Protein AF-A0A6G1WWX6-F1 (afdb_monomer_lite)

Secondary structure (DSSP, 8-state):
-------PPEEETTTEEE----HHHHHHTT--TT---EEEESSSEEEE-TTTHHHHHHTHHHHHHHH-

pLDDT: mean 89.73, std 5.01, range [62.69, 96.69]

Structure (mmCIF, N/CA/C/O backbone):
data_AF-A0A6G1WWX6-F1
#
_entry.id   AF-A0A6G1WWX6-F1
#
loop_
_atom_site.group_PDB
_atom_site.id
_atom_site.type_symbol
_atom_site.label_atom_id
_atom_site.label_alt_id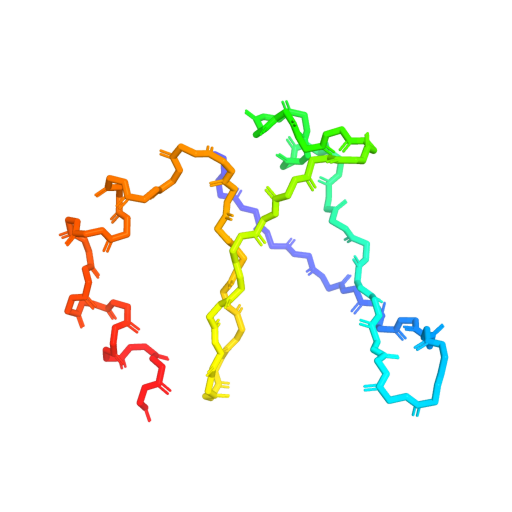
_atom_site.label_comp_id
_atom_site.label_asym_id
_atom_site.label_entity_id
_atom_site.label_seq_id
_atom_site.pdbx_PDB_ins_code
_atom_site.Cartn_x
_atom_site.Cartn_y
_atom_site.Cartn_z
_atom_site.occupancy
_atom_site.B_iso_or_equiv
_atom_site.auth_seq_id
_atom_site.auth_comp_id
_atom_site.auth_asym_id
_atom_site.auth_atom_id
_atom_site.pdbx_PDB_model_num
ATOM 1 N N . MET A 1 1 ? -10.969 7.435 -8.710 1.00 62.69 1 MET A N 1
ATOM 2 C CA . MET A 1 1 ? -11.582 6.193 -9.218 1.00 62.69 1 MET A CA 1
ATOM 3 C C . MET A 1 1 ? -11.672 5.217 -8.051 1.00 62.69 1 MET A C 1
ATOM 5 O O . MET A 1 1 ? -10.617 4.872 -7.531 1.00 62.69 1 MET A O 1
ATOM 9 N N . PRO A 1 2 ? -12.870 4.878 -7.547 1.00 74.50 2 PRO A N 1
ATOM 10 C CA . PRO A 1 2 ? -13.020 3.783 -6.592 1.00 74.50 2 PRO A CA 1
ATOM 11 C C . PRO A 1 2 ? -12.834 2.449 -7.329 1.00 74.50 2 PRO A C 1
ATOM 13 O O . PRO A 1 2 ? -13.309 2.295 -8.452 1.00 74.50 2 PRO A O 1
ATOM 16 N N . GLY A 1 3 ? -12.110 1.511 -6.729 1.00 84.00 3 GLY A N 1
ATOM 17 C CA . GLY A 1 3 ? -11.870 0.191 -7.303 1.00 84.00 3 GLY A CA 1
ATOM 18 C C . GLY A 1 3 ? -11.399 -0.780 -6.232 1.00 84.00 3 GLY A C 1
ATOM 19 O O . GLY A 1 3 ? -10.687 -0.385 -5.311 1.00 84.00 3 GLY A O 1
ATOM 20 N N . GLU A 1 4 ? -11.801 -2.038 -6.364 1.00 89.75 4 GLU A N 1
ATOM 21 C CA . GLU A 1 4 ? -11.463 -3.125 -5.450 1.00 89.75 4 GLU A CA 1
ATOM 22 C C . GLU A 1 4 ? -10.836 -4.271 -6.249 1.00 89.75 4 GLU A C 1
ATOM 24 O O . GLU A 1 4 ? -11.273 -4.595 -7.353 1.00 89.75 4 GLU A O 1
ATOM 29 N N . THR A 1 5 ? -9.761 -4.856 -5.729 1.00 91.06 5 THR A N 1
ATOM 30 C CA . THR A 1 5 ? -9.100 -6.012 -6.342 1.00 91.06 5 THR A CA 1
ATOM 31 C C . THR A 1 5 ? -8.370 -6.799 -5.267 1.00 91.06 5 THR A C 1
ATOM 33 O O . THR A 1 5 ? -7.706 -6.223 -4.409 1.00 91.06 5 THR A O 1
ATOM 36 N N . THR A 1 6 ? -8.416 -8.124 -5.356 1.00 94.75 6 THR A N 1
ATOM 37 C CA . THR A 1 6 ? -7.590 -9.008 -4.525 1.00 94.75 6 THR A CA 1
ATOM 38 C C . THR A 1 6 ? -6.248 -9.257 -5.210 1.00 94.75 6 THR A C 1
ATOM 40 O O . THR A 1 6 ? -6.189 -9.453 -6.426 1.00 94.75 6 THR A O 1
ATOM 43 N N . ARG A 1 7 ? -5.152 -9.233 -4.445 1.00 94.25 7 ARG A N 1
ATOM 44 C CA . ARG A 1 7 ? -3.790 -9.503 -4.929 1.00 94.25 7 ARG A CA 1
ATOM 45 C C . ARG A 1 7 ? -3.072 -10.424 -3.954 1.00 94.25 7 ARG A C 1
ATOM 47 O O . ARG A 1 7 ? -3.238 -10.302 -2.746 1.00 94.25 7 ARG A O 1
ATOM 54 N N . THR A 1 8 ? -2.243 -11.312 -4.484 1.00 96.50 8 THR A N 1
ATOM 55 C CA . THR A 1 8 ? -1.369 -12.163 -3.675 1.00 96.50 8 THR A CA 1
ATOM 56 C C . THR A 1 8 ? -0.132 -11.380 -3.239 1.00 96.50 8 THR A C 1
ATOM 58 O O . THR A 1 8 ? 0.465 -10.663 -4.045 1.00 96.50 8 THR A O 1
ATOM 61 N N . ILE A 1 9 ? 0.267 -11.533 -1.975 1.00 95.75 9 ILE A N 1
ATOM 62 C CA . ILE A 1 9 ? 1.533 -10.995 -1.467 1.00 95.75 9 ILE A CA 1
ATOM 63 C C . ILE A 1 9 ? 2.673 -11.851 -2.015 1.00 95.75 9 ILE A C 1
ATOM 65 O O . ILE A 1 9 ? 2.690 -13.069 -1.843 1.00 95.75 9 ILE A O 1
ATOM 69 N N . MET 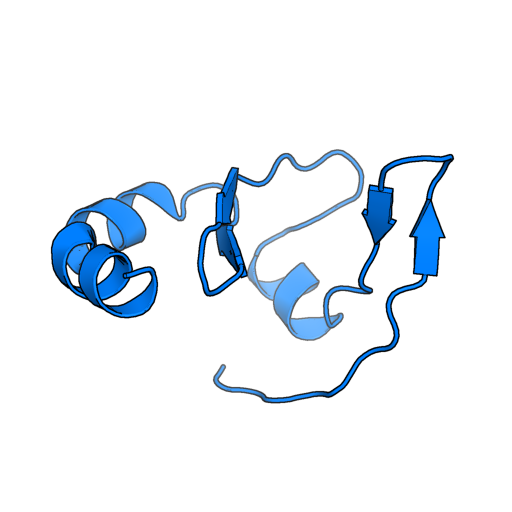A 1 10 ? 3.641 -11.209 -2.658 1.00 96.69 10 MET A N 1
ATOM 70 C CA . MET A 1 10 ? 4.864 -11.856 -3.120 1.00 96.69 10 MET A CA 1
ATOM 71 C C . MET A 1 10 ? 5.968 -11.652 -2.083 1.00 96.69 10 MET A C 1
ATOM 73 O O . MET A 1 10 ? 6.067 -10.593 -1.462 1.00 96.69 10 MET A O 1
ATOM 77 N N . LYS A 1 11 ? 6.822 -12.659 -1.896 1.00 95.50 11 LYS A N 1
ATOM 78 C CA . LYS A 1 11 ? 7.955 -12.568 -0.972 1.00 95.50 11 LYS A CA 1
ATOM 79 C C . LYS A 1 11 ? 9.008 -11.598 -1.511 1.00 95.50 11 LYS A C 1
ATOM 81 O O . LYS A 1 11 ? 9.441 -11.736 -2.653 1.00 95.50 11 LYS A O 1
ATOM 86 N N . HIS A 1 12 ? 9.471 -10.677 -0.671 1.00 93.38 12 HIS A N 1
ATOM 87 C CA . HIS A 1 12 ? 10.606 -9.810 -0.965 1.00 93.38 12 HIS A CA 1
ATOM 88 C C . HIS A 1 12 ? 11.608 -9.872 0.193 1.00 93.38 12 HIS A C 1
ATOM 90 O O . HIS A 1 12 ? 11.376 -9.368 1.289 1.00 93.38 12 HIS A O 1
ATOM 96 N N . GLY A 1 13 ? 12.727 -10.564 -0.007 1.00 92.25 13 GLY A N 1
ATOM 97 C CA . GLY A 1 13 ? 13.683 -10.813 1.073 1.00 92.25 13 GLY A CA 1
ATOM 98 C C . GLY A 1 13 ? 13.111 -11.675 2.211 1.00 92.25 13 GLY A C 1
ATOM 99 O O . GLY A 1 13 ? 12.197 -12.480 2.017 1.00 92.25 13 GLY A O 1
ATOM 100 N N . ARG A 1 14 ? 13.705 -11.555 3.405 1.00 92.69 14 ARG A N 1
ATOM 101 C CA . ARG A 1 14 ? 13.348 -12.371 4.582 1.00 92.69 14 ARG A CA 1
ATOM 102 C C . ARG A 1 14 ? 12.194 -11.791 5.402 1.00 92.69 14 ARG A C 1
ATOM 104 O O . ARG A 1 14 ? 11.451 -12.562 5.996 1.00 92.69 14 ARG A O 1
ATOM 111 N N . PHE A 1 15 ? 12.061 -10.467 5.428 1.00 91.69 15 PHE A N 1
ATOM 112 C CA . PHE A 1 15 ? 11.179 -9.756 6.361 1.00 91.69 15 PHE A CA 1
ATOM 113 C C . PHE A 1 15 ? 10.154 -8.847 5.674 1.00 91.69 15 PHE A C 1
ATOM 115 O O . PHE A 1 15 ? 9.453 -8.115 6.361 1.00 91.69 15 PHE A O 1
ATOM 122 N N . SER A 1 16 ? 10.059 -8.866 4.339 1.00 91.75 16 SER A N 1
ATOM 123 C CA . SER A 1 16 ? 9.097 -8.028 3.620 1.00 91.75 16 SER A CA 1
ATOM 124 C C . SER A 1 16 ? 8.280 -8.804 2.591 1.00 91.75 16 SER A C 1
ATOM 126 O O . SER A 1 16 ? 8.708 -9.814 2.025 1.00 91.75 16 SER A O 1
ATOM 128 N N . GLY A 1 17 ? 7.064 -8.320 2.373 1.00 93.94 17 GLY A N 1
ATOM 129 C CA . GLY A 1 17 ? 6.189 -8.736 1.290 1.00 93.94 17 GLY A CA 1
ATOM 130 C C . GLY A 1 17 ? 5.931 -7.556 0.367 1.00 93.94 17 GLY A C 1
ATOM 131 O O . GLY A 1 17 ? 5.955 -6.405 0.799 1.00 93.94 17 GLY A O 1
ATOM 132 N N . VAL A 1 18 ? 5.679 -7.839 -0.905 1.00 94.12 18 VAL A N 1
ATOM 133 C CA . VAL A 1 18 ? 5.300 -6.829 -1.894 1.00 94.12 18 VAL A CA 1
ATOM 134 C C . VAL A 1 18 ? 3.954 -7.185 -2.506 1.00 94.12 18 VAL A C 1
ATOM 136 O O . VAL A 1 18 ? 3.677 -8.345 -2.817 1.00 94.12 18 VAL A O 1
ATOM 139 N N . ILE A 1 19 ? 3.119 -6.168 -2.692 1.00 94.50 19 ILE A N 1
ATOM 140 C CA . ILE A 1 19 ? 1.856 -6.264 -3.421 1.00 94.50 19 ILE A CA 1
ATOM 141 C C . ILE A 1 19 ? 1.964 -5.469 -4.716 1.00 94.50 19 ILE A C 1
ATOM 143 O O . ILE A 1 19 ? 2.512 -4.366 -4.748 1.00 94.50 19 ILE A O 1
ATOM 147 N N . ALA A 1 20 ? 1.438 -6.025 -5.802 1.00 93.50 20 ALA A N 1
ATOM 148 C CA . ALA A 1 20 ? 1.380 -5.308 -7.065 1.00 93.50 20 ALA A CA 1
ATOM 149 C C . ALA A 1 20 ? 0.312 -4.206 -6.987 1.00 93.50 20 ALA A C 1
ATOM 151 O O . ALA A 1 20 ? -0.882 -4.499 -6.887 1.00 93.50 20 ALA A O 1
ATOM 152 N N . ILE A 1 21 ? 0.737 -2.942 -7.060 1.00 91.94 21 ILE A N 1
ATOM 153 C CA . ILE A 1 21 ? -0.177 -1.796 -7.133 1.00 91.94 21 ILE A CA 1
ATOM 154 C C . ILE A 1 21 ? -0.904 -1.826 -8.489 1.00 91.94 21 ILE A C 1
ATOM 156 O O . ILE A 1 21 ? -0.245 -1.955 -9.528 1.00 91.94 21 ILE A O 1
ATOM 160 N N . PRO A 1 22 ? -2.243 -1.688 -8.522 1.00 92.31 22 PRO A N 1
ATOM 161 C CA . PRO A 1 22 ? -2.997 -1.646 -9.770 1.00 92.31 22 PRO A CA 1
ATOM 162 C C . PRO A 1 22 ? -2.477 -0.570 -10.729 1.00 92.31 22 PRO A C 1
ATOM 164 O O . PRO A 1 22 ? -2.226 0.570 -10.336 1.00 92.31 22 PRO A O 1
ATOM 167 N N . LYS A 1 23 ? -2.353 -0.928 -12.013 1.00 90.62 23 LYS A N 1
ATOM 168 C CA . LYS A 1 23 ? -1.793 -0.064 -13.066 1.00 90.62 23 LYS A CA 1
ATOM 169 C C . LYS A 1 23 ? -2.481 1.301 -13.148 1.00 90.62 23 LYS A C 1
ATOM 171 O O . LYS A 1 23 ? -1.797 2.306 -13.333 1.00 90.62 23 LYS A O 1
ATOM 176 N N . ASP A 1 24 ? -3.800 1.341 -12.987 1.00 90.69 24 ASP A N 1
ATOM 177 C CA . ASP A 1 24 ? -4.574 2.582 -13.084 1.00 90.69 24 ASP A CA 1
ATOM 178 C C . ASP A 1 24 ? -4.311 3.511 -11.898 1.00 90.69 24 ASP A C 1
ATOM 180 O O . ASP A 1 24 ? -4.092 4.705 -12.093 1.00 90.69 24 ASP A O 1
ATOM 184 N N . TYR A 1 25 ? -4.219 2.957 -10.684 1.00 90.81 25 TYR A N 1
ATOM 185 C CA . TYR A 1 25 ? -3.833 3.715 -9.492 1.00 90.81 25 TYR A CA 1
ATOM 186 C C . TYR A 1 25 ? -2.416 4.276 -9.637 1.00 90.81 25 TYR A C 1
ATOM 188 O O . TYR A 1 25 ? -2.181 5.458 -9.392 1.00 90.81 25 TYR A O 1
ATOM 196 N N . ARG A 1 26 ? -1.485 3.438 -10.113 1.00 91.56 26 ARG A N 1
ATOM 197 C CA . ARG A 1 26 ? -0.093 3.822 -10.361 1.00 91.56 26 ARG A CA 1
ATOM 198 C C . ARG A 1 26 ? 0.006 5.006 -11.323 1.00 91.56 26 ARG A C 1
ATOM 200 O O . ARG A 1 26 ? 0.710 5.964 -11.035 1.00 91.56 26 ARG A O 1
ATOM 207 N N . ARG A 1 27 ? -0.715 4.944 -12.448 1.00 91.12 27 ARG A N 1
ATOM 208 C CA . ARG A 1 27 ? -0.750 6.009 -13.465 1.00 91.12 27 ARG A CA 1
ATOM 209 C C . ARG A 1 27 ? -1.355 7.297 -12.929 1.00 91.12 27 ARG A C 1
ATOM 211 O O . ARG A 1 27 ? -0.790 8.358 -13.147 1.00 91.12 27 ARG A O 1
ATOM 218 N N . TYR A 1 28 ? -2.481 7.192 -12.230 1.00 90.62 28 TYR A N 1
ATOM 219 C CA . TYR A 1 28 ? -3.183 8.351 -11.688 1.00 90.62 28 TYR A CA 1
ATOM 220 C C . TYR A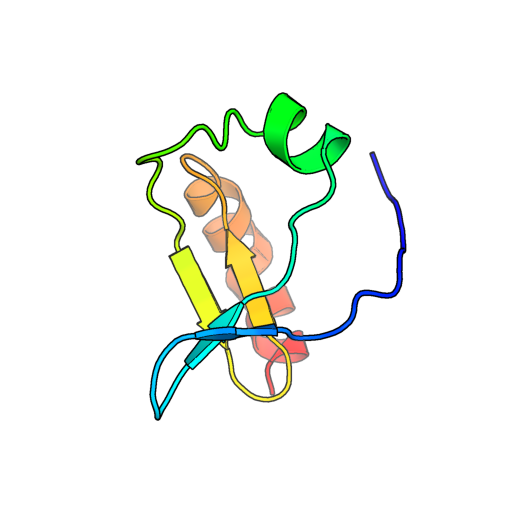 1 28 ? -2.343 9.110 -10.649 1.00 90.62 28 TYR A C 1
ATOM 222 O O . TYR A 1 28 ? -2.412 10.332 -10.572 1.00 90.62 28 TYR A O 1
ATOM 230 N N . HIS A 1 29 ? -1.543 8.389 -9.861 1.00 90.12 29 HIS A N 1
ATOM 231 C CA . HIS A 1 29 ? -0.693 8.964 -8.820 1.00 90.12 29 HIS A CA 1
ATOM 232 C C . HIS A 1 29 ? 0.778 9.139 -9.222 1.00 90.12 29 HIS A C 1
ATOM 234 O O . HIS A 1 29 ? 1.586 9.458 -8.356 1.00 90.12 29 HIS A O 1
ATOM 240 N N . HIS A 1 30 ? 1.129 8.932 -10.497 1.00 90.50 30 HIS A N 1
ATOM 241 C CA . HIS A 1 30 ? 2.508 9.035 -10.999 1.00 90.50 30 HIS A CA 1
ATOM 242 C C . HIS A 1 30 ? 3.524 8.227 -10.166 1.00 90.50 30 HIS A C 1
ATOM 244 O O . HIS A 1 30 ? 4.625 8.679 -9.864 1.00 90.50 30 HIS A O 1
ATOM 250 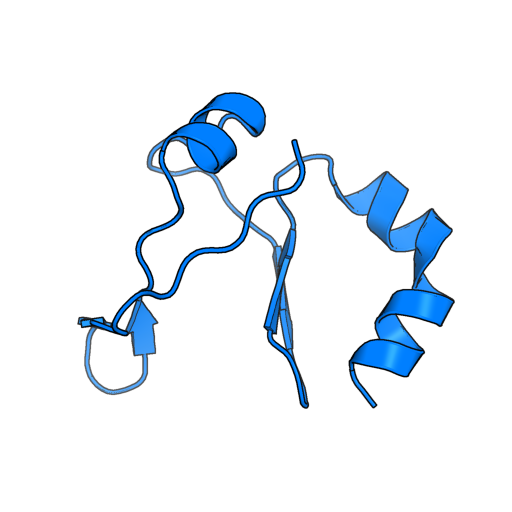N N . LEU A 1 31 ? 3.130 7.016 -9.756 1.00 91.88 31 LEU A N 1
ATOM 251 C CA . LEU A 1 31 ? 3.956 6.108 -8.954 1.00 91.88 31 LEU A CA 1
ATOM 252 C C . LEU A 1 31 ? 4.924 5.324 -9.850 1.00 91.88 31 LEU A C 1
ATOM 254 O O . LEU A 1 31 ? 4.797 4.109 -10.034 1.00 91.88 31 LEU A O 1
ATOM 258 N N . ASP A 1 32 ? 5.852 6.047 -10.461 1.00 91.56 32 ASP A N 1
ATOM 259 C CA . ASP A 1 32 ? 6.884 5.486 -11.326 1.00 91.56 32 ASP A CA 1
ATOM 260 C C . ASP A 1 32 ? 8.001 4.797 -10.516 1.00 91.56 32 ASP A C 1
ATOM 262 O O . ASP A 1 32 ? 8.114 5.008 -9.304 1.00 91.56 32 ASP A O 1
ATOM 266 N N . PRO A 1 33 ? 8.824 3.927 -11.136 1.00 90.31 33 PRO A N 1
ATOM 267 C CA . PRO A 1 33 ? 9.969 3.329 -10.454 1.00 90.31 33 PRO A CA 1
ATOM 268 C C . PRO A 1 33 ? 10.867 4.399 -9.819 1.00 90.31 33 PRO A C 1
ATOM 270 O O . PRO A 1 33 ? 11.309 5.321 -10.497 1.00 90.31 33 PRO A O 1
ATOM 273 N N . GLY A 1 34 ? 11.130 4.262 -8.518 1.00 88.88 34 GLY A N 1
ATOM 274 C CA . GLY A 1 34 ? 11.890 5.241 -7.732 1.00 88.88 34 GLY A CA 1
ATOM 275 C C . GLY A 1 34 ? 11.035 6.288 -7.012 1.00 88.88 34 GLY A C 1
ATOM 276 O O . GLY A 1 34 ? 11.571 7.017 -6.184 1.00 88.88 34 GLY A O 1
ATOM 277 N N . ALA A 1 35 ? 9.723 6.350 -7.262 1.00 91.19 35 ALA A N 1
ATOM 278 C CA . ALA A 1 35 ? 8.827 7.190 -6.475 1.00 91.19 35 ALA A CA 1
ATOM 279 C C . ALA A 1 35 ? 8.730 6.677 -5.031 1.00 91.19 35 ALA A C 1
ATOM 281 O O . ALA A 1 35 ? 8.473 5.494 -4.787 1.00 91.19 35 ALA A O 1
ATOM 282 N N . GLU A 1 36 ? 8.891 7.583 -4.072 1.00 91.75 36 GLU A N 1
ATOM 283 C CA . GLU A 1 36 ? 8.691 7.286 -2.658 1.00 91.75 36 GLU A CA 1
ATOM 284 C C . GLU A 1 36 ? 7.210 7.394 -2.289 1.00 91.75 36 GL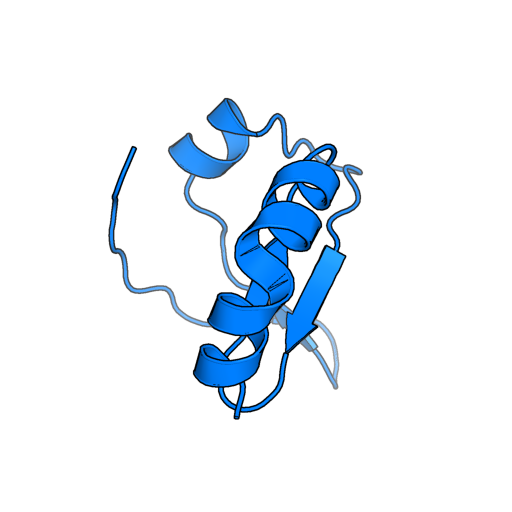U A C 1
ATOM 286 O O . GLU A 1 36 ? 6.488 8.276 -2.751 1.00 91.75 36 GLU A O 1
ATOM 291 N N . VAL A 1 37 ? 6.743 6.491 -1.431 1.00 93.19 37 VAL A N 1
ATOM 292 C CA . VAL A 1 37 ? 5.387 6.519 -0.878 1.00 93.19 37 VAL A CA 1
ATOM 293 C C . VAL A 1 37 ? 5.468 6.454 0.633 1.00 93.19 37 VAL A C 1
ATOM 295 O O . VAL A 1 37 ? 6.347 5.798 1.194 1.00 93.19 37 VAL A O 1
ATOM 298 N N . LYS A 1 38 ? 4.513 7.087 1.309 1.00 93.06 38 LYS A N 1
ATOM 299 C CA . LYS A 1 38 ? 4.371 6.936 2.754 1.00 93.06 38 LYS A CA 1
ATOM 300 C C . LYS A 1 38 ? 3.442 5.763 3.048 1.00 93.06 38 LYS A C 1
ATOM 302 O O . LYS A 1 38 ? 2.349 5.686 2.495 1.00 93.06 38 LYS A O 1
ATOM 307 N N . VAL A 1 39 ? 3.855 4.876 3.947 1.00 92.50 39 VAL A N 1
ATOM 308 C CA . VAL A 1 39 ? 3.024 3.766 4.432 1.00 92.50 39 VAL A CA 1
ATOM 309 C C . VAL A 1 39 ? 2.698 4.007 5.902 1.00 92.50 39 VAL A C 1
ATOM 311 O O . VAL A 1 39 ? 3.593 4.295 6.693 1.00 92.50 39 VAL A O 1
ATOM 314 N N . ILE A 1 40 ? 1.418 3.921 6.259 1.00 91.56 40 ILE A N 1
ATOM 315 C CA . ILE A 1 40 ? 0.940 3.962 7.649 1.00 91.56 40 ILE A CA 1
ATOM 316 C C . ILE A 1 40 ? 0.192 2.659 7.896 1.00 91.56 40 ILE A C 1
ATOM 318 O O . ILE A 1 40 ? -0.605 2.253 7.050 1.00 91.56 40 ILE A O 1
ATOM 322 N N . TYR A 1 41 ? 0.469 1.995 9.013 1.00 91.50 41 TYR A N 1
ATOM 323 C CA . TYR A 1 41 ? -0.100 0.687 9.297 1.00 91.50 41 TYR A CA 1
ATOM 324 C C . TYR A 1 41 ? -0.339 0.462 10.793 1.00 91.50 41 TYR A C 1
ATOM 326 O O . TYR A 1 41 ? 0.427 0.962 11.614 1.00 91.50 41 TYR A O 1
ATOM 334 N N . ASP A 1 42 ? -1.397 -0.292 11.095 1.00 91.38 42 ASP A N 1
ATOM 335 C CA . ASP A 1 42 ? -1.677 -0.960 12.375 1.00 91.38 42 ASP A CA 1
ATOM 336 C C . ASP A 1 42 ? -2.609 -2.162 12.092 1.00 91.38 42 ASP A C 1
ATOM 338 O O . ASP A 1 42 ? -2.154 -3.132 11.481 1.00 91.38 42 ASP A O 1
ATOM 342 N N . SER A 1 43 ? -3.919 -2.069 12.366 1.00 90.50 43 SER A N 1
ATOM 343 C CA . SER A 1 43 ? -4.913 -3.082 11.954 1.00 90.50 43 SER A CA 1
ATOM 344 C C . SER A 1 43 ? -5.140 -3.139 10.433 1.00 90.50 43 SER A C 1
ATOM 346 O O . SER A 1 43 ? -5.447 -4.196 9.875 1.00 90.50 43 SER A O 1
ATOM 348 N N . LEU A 1 44 ? -4.942 -2.009 9.744 1.00 91.75 44 LEU A N 1
ATOM 349 C CA . LEU A 1 44 ? -4.991 -1.863 8.287 1.00 91.75 44 LEU A CA 1
ATOM 350 C C . LEU A 1 44 ? -3.687 -1.254 7.760 1.00 91.75 44 LEU A C 1
ATOM 352 O O . LEU A 1 44 ? -2.961 -0.587 8.491 1.00 91.75 44 LEU A O 1
ATOM 356 N N . LEU A 1 45 ? -3.408 -1.441 6.466 1.00 91.50 45 LEU A N 1
ATOM 357 C CA . LEU A 1 45 ? -2.267 -0.838 5.770 1.00 91.50 45 LEU A CA 1
ATOM 358 C C . LEU A 1 45 ? -2.759 0.214 4.772 1.00 91.50 45 LEU A C 1
ATOM 360 O O . LEU A 1 45 ? -3.491 -0.101 3.833 1.00 91.50 45 LEU A O 1
ATOM 364 N N . LEU A 1 46 ? -2.318 1.461 4.942 1.00 91.44 46 LEU A N 1
ATOM 365 C CA . LEU A 1 46 ? -2.595 2.572 4.034 1.00 91.44 46 LEU A CA 1
ATOM 366 C C . LEU A 1 46 ? -1.329 2.991 3.281 1.00 91.44 46 LEU A C 1
ATOM 368 O O . LEU A 1 46 ? -0.293 3.275 3.884 1.00 91.44 46 LEU A O 1
ATOM 372 N N . ILE A 1 47 ? -1.444 3.101 1.955 1.00 91.44 47 ILE A N 1
ATOM 373 C CA . ILE A 1 47 ? -0.393 3.609 1.062 1.00 91.44 47 ILE A CA 1
ATOM 374 C C . ILE A 1 47 ? -0.774 5.016 0.609 1.00 91.44 47 ILE A C 1
ATOM 376 O O . ILE A 1 47 ? -1.815 5.221 -0.017 1.00 91.44 47 ILE A O 1
ATOM 380 N N . ILE A 1 48 ? 0.090 5.982 0.896 1.00 91.44 48 ILE A N 1
ATOM 381 C CA . ILE A 1 48 ? -0.115 7.395 0.593 1.00 91.44 48 ILE A CA 1
ATOM 382 C C . ILE A 1 48 ? 0.874 7.795 -0.510 1.00 91.44 48 ILE A C 1
ATOM 384 O O . ILE A 1 48 ? 2.088 7.735 -0.292 1.00 91.44 48 ILE A O 1
ATOM 388 N N . PRO A 1 49 ? 0.376 8.186 -1.695 1.00 92.12 49 PRO A N 1
ATOM 389 C CA . PRO A 1 49 ? 1.222 8.626 -2.796 1.00 92.12 49 PRO A CA 1
ATOM 390 C C . PRO A 1 49 ? 1.823 10.017 -2.522 1.00 92.12 49 PRO A C 1
ATOM 392 O O . PRO A 1 49 ? 1.289 10.749 -1.677 1.00 92.12 49 PRO A O 1
ATOM 395 N N . PRO A 1 50 ? 2.867 10.419 -3.270 1.00 89.19 50 PRO A N 1
ATOM 396 C CA . PRO A 1 50 ? 3.419 11.770 -3.213 1.00 89.19 50 PRO A CA 1
ATOM 397 C C . PRO A 1 50 ? 2.335 12.848 -3.333 1.00 89.19 50 PRO A C 1
ATOM 399 O O . PRO A 1 50 ? 1.437 12.752 -4.174 1.00 89.19 50 PRO A O 1
ATOM 402 N N . GLY A 1 51 ? 2.394 13.875 -2.484 1.00 85.69 51 GLY A N 1
ATOM 403 C CA . GLY A 1 51 ? 1.414 14.969 -2.470 1.00 85.69 51 GLY A CA 1
ATOM 404 C C . GLY A 1 51 ? 0.083 14.619 -1.789 1.00 85.69 51 GLY A C 1
ATOM 405 O O . GLY A 1 51 ? -0.815 15.463 -1.693 1.00 85.69 51 GLY A O 1
ATOM 406 N N . GLY A 1 52 ? -0.073 13.386 -1.293 1.00 86.25 52 GLY A N 1
ATOM 407 C CA . GLY A 1 52 ? -1.243 12.929 -0.542 1.00 86.25 52 GLY A CA 1
ATOM 408 C C . GLY A 1 52 ? -1.321 13.459 0.896 1.00 86.25 52 GLY A C 1
ATOM 409 O O . GLY A 1 52 ? -2.360 13.319 1.545 1.00 86.25 52 GLY A O 1
ATOM 410 N N . GLU A 1 53 ? -0.272 14.110 1.403 1.00 84.12 53 GLU A N 1
ATOM 411 C CA . GLU A 1 53 ? -0.143 14.548 2.799 1.00 84.12 53 GLU A CA 1
ATOM 412 C C . GLU A 1 53 ? -1.212 15.568 3.191 1.00 84.12 53 GLU A C 1
ATOM 414 O O . GLU A 1 53 ? -1.655 15.604 4.339 1.00 84.12 53 GLU A O 1
ATOM 419 N N . LYS A 1 54 ? -1.658 16.396 2.240 1.00 85.06 54 LYS A N 1
ATOM 420 C CA . LYS A 1 54 ? -2.751 17.342 2.482 1.00 85.06 54 LYS A CA 1
ATOM 421 C C . LYS A 1 54 ? -4.048 16.605 2.830 1.00 85.06 54 LYS A C 1
ATOM 423 O O . LYS A 1 54 ? -4.634 16.881 3.871 1.00 85.06 54 LYS A O 1
ATOM 428 N N . LYS A 1 55 ? -4.437 15.614 2.019 1.00 83.62 55 LYS A N 1
ATOM 429 C CA . LYS A 1 55 ? -5.637 14.796 2.265 1.00 83.62 55 LYS A CA 1
ATOM 430 C C . LYS A 1 55 ? -5.510 13.964 3.538 1.00 83.62 55 LYS A C 1
ATOM 432 O O . LYS A 1 55 ? -6.496 13.795 4.249 1.00 83.62 55 LYS A O 1
ATOM 437 N N . LEU A 1 56 ? -4.304 13.472 3.830 1.00 85.56 56 LEU A N 1
ATOM 438 C CA . LEU A 1 56 ? -4.004 12.773 5.079 1.00 85.56 56 LEU A CA 1
ATOM 439 C C . LEU A 1 56 ? -4.286 13.667 6.292 1.00 85.56 56 LEU A C 1
ATOM 441 O O . LEU A 1 56 ? -4.948 13.224 7.222 1.00 85.56 56 LEU A O 1
ATOM 445 N N . ARG A 1 57 ? -3.821 14.924 6.274 1.00 86.56 57 ARG A N 1
ATOM 446 C CA . ARG A 1 57 ? -4.067 15.883 7.363 1.00 86.56 57 ARG A CA 1
ATOM 447 C C . ARG A 1 57 ? -5.548 16.221 7.508 1.00 86.56 57 ARG A C 1
ATOM 449 O O . ARG A 1 57 ? -6.066 16.176 8.615 1.00 86.56 57 ARG A O 1
ATOM 456 N N . GLU A 1 58 ? -6.232 16.492 6.399 1.00 89.38 58 GLU A N 1
ATOM 457 C CA . GLU A 1 58 ? -7.670 16.806 6.388 1.00 89.38 58 GLU A CA 1
ATOM 458 C C . GLU A 1 58 ? -8.539 15.658 6.924 1.00 89.38 58 GLU A C 1
ATOM 460 O O . GLU A 1 58 ? -9.615 15.898 7.462 1.00 89.38 58 GLU A O 1
ATOM 465 N N . ARG A 1 59 ? -8.083 14.406 6.788 1.00 87.62 59 ARG A N 1
ATOM 466 C CA . ARG A 1 59 ? -8.823 13.199 7.197 1.00 87.62 59 ARG A CA 1
ATOM 467 C C . ARG A 1 59 ? -8.159 12.442 8.346 1.00 87.62 59 ARG A C 1
ATOM 469 O O . ARG A 1 59 ? -8.471 11.272 8.554 1.00 87.62 59 ARG A O 1
ATOM 476 N N . GLY A 1 60 ? -7.251 13.084 9.080 1.00 86.62 60 GLY A N 1
ATOM 477 C CA . GLY A 1 60 ? -6.389 12.414 10.056 1.00 86.62 60 GLY A CA 1
ATOM 478 C C . GLY A 1 60 ? -7.165 11.661 11.134 1.00 86.62 60 GLY A C 1
ATOM 479 O O . GLY A 1 60 ? -6.836 10.519 11.435 1.00 86.62 60 GLY A O 1
ATOM 480 N N . GLU A 1 61 ? -8.237 12.257 11.659 1.00 87.69 61 GLU A N 1
ATOM 481 C CA . GLU A 1 61 ? -9.058 11.625 12.697 1.00 87.69 61 GLU A CA 1
ATOM 482 C C . GLU A 1 61 ? -9.824 10.402 12.1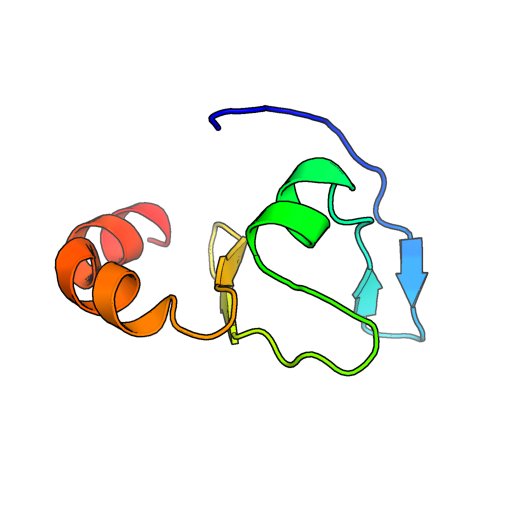75 1.00 87.69 61 GLU A C 1
ATOM 484 O O . GLU A 1 61 ? -9.866 9.369 12.837 1.00 87.69 61 GLU A O 1
ATOM 489 N N . LEU A 1 62 ? -10.365 10.476 10.954 1.00 87.44 62 LEU A N 1
ATOM 490 C CA . LEU A 1 62 ? -11.018 9.334 10.312 1.00 87.44 62 LEU A CA 1
ATOM 491 C C . LEU A 1 62 ? -10.024 8.194 10.069 1.00 87.44 62 LEU A C 1
ATOM 493 O O . LEU A 1 62 ? -10.333 7.042 10.345 1.00 87.44 62 LEU A O 1
ATOM 497 N N . ILE A 1 63 ? -8.833 8.516 9.560 1.00 87.69 63 ILE A N 1
ATOM 498 C CA . ILE A 1 63 ? -7.786 7.523 9.294 1.00 87.69 63 ILE A CA 1
ATOM 499 C C . ILE A 1 63 ? -7.331 6.868 10.595 1.00 87.69 63 ILE A C 1
ATOM 501 O O . ILE A 1 63 ? -7.157 5.657 10.624 1.00 87.69 63 ILE A O 1
ATOM 505 N N . ARG A 1 64 ? -7.198 7.645 11.673 1.00 85.06 64 ARG A N 1
ATOM 506 C CA . ARG A 1 64 ? -6.866 7.116 12.995 1.00 85.06 64 ARG A CA 1
ATOM 507 C C . ARG A 1 64 ? -7.909 6.104 13.476 1.00 85.06 64 ARG A C 1
ATOM 509 O O . ARG A 1 64 ? -7.533 4.999 13.830 1.00 85.06 64 ARG A O 1
ATOM 516 N N . ARG A 1 65 ? -9.200 6.439 13.397 1.00 87.00 65 ARG A N 1
ATOM 517 C CA . ARG A 1 65 ? -10.296 5.526 13.781 1.00 87.00 65 ARG A CA 1
ATOM 518 C C . ARG A 1 65 ? -10.403 4.272 12.909 1.00 87.00 65 ARG A C 1
ATOM 520 O O . ARG A 1 65 ? -11.030 3.316 13.327 1.00 87.00 65 ARG A O 1
ATOM 527 N N . LEU A 1 66 ? -9.885 4.307 11.679 1.00 85.94 66 LEU A N 1
ATOM 528 C CA . LEU A 1 66 ? -9.827 3.134 10.799 1.00 85.94 66 LEU A CA 1
ATOM 529 C C . LEU A 1 66 ? -8.626 2.229 11.102 1.00 85.94 66 LEU A C 1
ATOM 531 O O . LEU A 1 66 ? -8.620 1.086 10.661 1.00 85.94 66 LEU A O 1
ATOM 535 N N . LEU A 1 67 ? -7.590 2.766 11.751 1.00 86.81 67 LEU A N 1
ATOM 536 C CA . LEU A 1 67 ? -6.369 2.040 12.094 1.00 86.81 67 LEU A CA 1
ATOM 537 C C . LEU A 1 67 ? -6.424 1.429 13.502 1.00 86.81 67 LEU A C 1
ATOM 539 O O . LEU A 1 67 ? -5.794 0.394 13.701 1.00 86.81 67 LEU A O 1
ATOM 543 N N . GLU A 1 68 ? -7.168 2.044 14.427 1.00 81.88 68 GLU A N 1
ATOM 544 C CA . GLU A 1 68 ? -7.530 1.491 15.749 1.00 81.88 68 GLU A CA 1
ATOM 545 C C . GLU A 1 68 ? -8.549 0.343 15.629 1.00 81.88 68 GLU A C 1
ATOM 547 O O . GLU A 1 68 ? -8.392 -0.655 16.369 1.00 81.88 68 GLU A O 1
#

Sequence (68 aa):
MPGETTRTIMKHGRFSGVIAIPKDYRRYHHLDPGAEVKVIYDSLLLIIPPGGEKKLRERGELIRRLLE

Radius of gyration: 13.21 Å; chains: 1; bounding box: 27×30×29 Å

Foldseek 3Di:
DDDDDDFDWDDDPDPDTDTDDDPVVCVVLVVDVPFDWDWDAAPDIDTAGPPSVVVCVVCVVVVVVVRD